Protein AF-A0A6M2E0Q6-F1 (afdb_monomer_lite)

Sequence (97 aa):
MFAINASMLTFTWLYSFLKLKWRTTSTQRPLKEAKNIITDFFNKEHVKASVSTLTKSRPQHRRLYLWLFMVIMALYTSQRDEKPMTFLYVTKMFNWD

Organism: Xenopsylla cheopis (NCBI:txid163159)

Radius of gyration: 21.72 Å; chains: 1; bounding box: 43×37×56 Å

Structu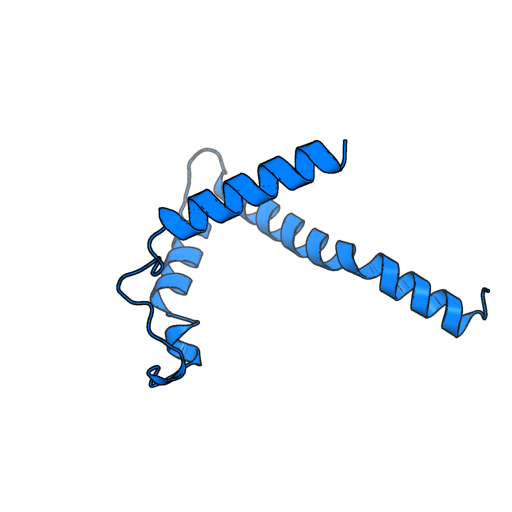re (mmCIF, N/CA/C/O backbone):
data_AF-A0A6M2E0Q6-F1
#
_entry.id   AF-A0A6M2E0Q6-F1
#
loop_
_atom_site.group_PDB
_atom_site.id
_atom_site.type_symbol
_atom_site.label_atom_id
_atom_site.label_alt_id
_atom_site.label_comp_id
_atom_site.label_asym_id
_atom_site.label_entity_id
_atom_site.label_seq_id
_atom_site.pdbx_PDB_ins_code
_atom_site.Cartn_x
_atom_site.Cartn_y
_atom_site.Cartn_z
_atom_site.occupancy
_atom_site.B_iso_or_equiv
_atom_site.auth_seq_id
_atom_site.auth_comp_id
_atom_site.auth_asym_id
_atom_site.auth_atom_id
_atom_site.pdbx_PDB_model_num
ATOM 1 N N . MET A 1 1 ? 6.774 -27.330 -12.587 1.00 69.75 1 MET A N 1
ATOM 2 C CA . MET A 1 1 ? 6.732 -26.060 -11.824 1.00 69.75 1 MET A CA 1
ATOM 3 C C . MET A 1 1 ? 5.409 -25.316 -12.001 1.00 69.75 1 MET A C 1
ATOM 5 O O . MET A 1 1 ? 4.704 -25.149 -11.017 1.00 69.75 1 MET A O 1
ATOM 9 N N . PHE A 1 2 ? 5.016 -24.938 -13.227 1.00 88.25 2 PHE A N 1
ATOM 10 C CA . PHE A 1 2 ? 3.790 -24.157 -13.473 1.00 88.25 2 PHE A CA 1
ATOM 11 C C . PHE A 1 2 ? 2.487 -24.851 -13.029 1.00 88.25 2 PHE A C 1
ATOM 13 O O . PHE A 1 2 ? 1.705 -24.257 -12.296 1.00 88.25 2 PHE A O 1
ATOM 20 N N . ALA A 1 3 ? 2.284 -26.121 -13.399 1.00 91.25 3 ALA A N 1
ATOM 21 C CA . ALA A 1 3 ? 1.047 -26.852 -13.089 1.00 91.25 3 ALA A CA 1
ATOM 22 C C . ALA A 1 3 ? 0.795 -27.024 -11.579 1.00 91.25 3 ALA A C 1
ATOM 24 O O . ALA A 1 3 ? -0.332 -26.884 -11.114 1.00 91.25 3 ALA A O 1
ATOM 25 N N . ILE A 1 4 ? 1.855 -27.267 -10.802 1.00 92.50 4 ILE A N 1
ATOM 26 C CA . ILE A 1 4 ? 1.766 -27.408 -9.342 1.00 92.50 4 ILE A CA 1
ATOM 27 C C . ILE A 1 4 ? 1.353 -26.070 -8.713 1.00 92.50 4 ILE A C 1
ATOM 29 O O . ILE A 1 4 ? 0.383 -26.029 -7.957 1.00 92.50 4 ILE A O 1
ATOM 33 N N . ASN A 1 5 ? 2.002 -24.966 -9.100 1.00 93.44 5 ASN A N 1
ATOM 34 C CA . ASN A 1 5 ? 1.633 -23.628 -8.627 1.00 93.44 5 ASN A CA 1
ATOM 35 C C . ASN A 1 5 ? 0.194 -23.261 -9.009 1.00 93.44 5 ASN A C 1
ATOM 37 O O . ASN A 1 5 ? -0.549 -22.764 -8.166 1.00 93.44 5 ASN A O 1
ATOM 41 N N . ALA A 1 6 ? -0.212 -23.549 -10.249 1.00 94.25 6 ALA A N 1
ATOM 42 C CA . ALA A 1 6 ? -1.575 -23.312 -10.710 1.00 94.25 6 ALA A CA 1
ATOM 43 C C . ALA A 1 6 ? -2.588 -24.085 -9.855 1.00 94.25 6 ALA A C 1
ATOM 45 O O . ALA A 1 6 ? -3.535 -23.488 -9.352 1.00 94.25 6 ALA A O 1
ATOM 46 N N . SER A 1 7 ? -2.341 -25.376 -9.600 1.00 95.50 7 SER A N 1
ATOM 47 C CA . SER A 1 7 ? -3.236 -26.202 -8.782 1.00 95.50 7 SER A CA 1
ATOM 48 C C . SER A 1 7 ? -3.373 -25.687 -7.343 1.00 95.50 7 SER A C 1
ATOM 50 O O . SER A 1 7 ? -4.490 -25.549 -6.847 1.00 95.50 7 SER A O 1
ATOM 52 N N . MET A 1 8 ? -2.269 -25.307 -6.689 1.00 93.88 8 MET A N 1
ATOM 53 C CA . MET A 1 8 ? -2.294 -24.731 -5.339 1.00 93.88 8 MET A CA 1
ATOM 54 C C . MET A 1 8 ? -3.065 -23.405 -5.284 1.00 93.88 8 MET A C 1
ATOM 56 O O . MET A 1 8 ? -3.829 -23.174 -4.343 1.00 93.88 8 MET A O 1
ATOM 60 N N . LEU A 1 9 ? -2.908 -22.550 -6.300 1.00 94.12 9 LEU A N 1
ATOM 61 C CA . LEU A 1 9 ? -3.669 -21.305 -6.436 1.00 94.12 9 LEU A CA 1
ATOM 62 C C . LEU A 1 9 ? -5.165 -21.579 -6.590 1.00 94.12 9 LEU A C 1
ATOM 64 O O . LEU A 1 9 ? -5.968 -20.958 -5.893 1.00 94.12 9 LEU A O 1
ATOM 68 N N . THR A 1 10 ? -5.541 -22.541 -7.433 1.00 95.75 10 THR A N 1
ATOM 69 C CA . THR A 1 10 ? -6.941 -22.934 -7.630 1.00 95.75 10 THR A CA 1
ATOM 70 C C . THR A 1 10 ? -7.564 -23.453 -6.334 1.00 95.75 10 THR A C 1
ATOM 72 O O . THR A 1 10 ? -8.660 -23.025 -5.976 1.00 95.75 10 THR A O 1
ATOM 75 N N . PHE A 1 11 ? -6.856 -24.299 -5.577 1.00 95.69 11 PHE A N 1
ATOM 76 C CA . PHE A 1 11 ? -7.330 -24.779 -4.274 1.00 95.69 11 PHE A CA 1
ATOM 77 C C . PHE A 1 11 ? -7.474 -23.655 -3.247 1.00 95.69 11 PHE A C 1
ATOM 79 O O . PHE A 1 11 ? -8.475 -23.594 -2.534 1.00 95.69 11 PHE A O 1
ATOM 86 N N . THR A 1 12 ? -6.506 -22.741 -3.191 1.00 92.69 12 THR A N 1
ATOM 87 C CA . THR A 1 12 ? -6.552 -21.588 -2.280 1.00 92.69 12 THR A CA 1
ATOM 88 C C . THR A 1 12 ? -7.729 -20.673 -2.610 1.00 92.69 12 THR A C 1
ATOM 90 O O . THR A 1 12 ? -8.427 -20.201 -1.708 1.00 92.69 12 THR A O 1
ATOM 93 N N . TRP A 1 13 ? -7.979 -20.454 -3.901 1.00 94.69 13 TRP A N 1
ATOM 94 C CA . TRP A 1 13 ? -9.108 -19.670 -4.382 1.00 94.69 13 TRP A CA 1
ATOM 95 C C . TRP A 1 13 ? -10.448 -20.327 -4.021 1.00 94.69 13 TRP A C 1
ATOM 97 O O . TRP A 1 13 ? -11.285 -19.676 -3.399 1.00 94.69 13 TRP A O 1
ATOM 107 N N . LEU A 1 14 ? -10.611 -21.627 -4.295 1.00 96.00 14 LEU A N 1
ATOM 108 C CA . LEU A 1 14 ? -11.797 -22.414 -3.917 1.00 96.00 14 LEU A CA 1
ATOM 109 C C . LEU A 1 14 ? -12.059 -22.383 -2.408 1.00 96.00 14 LEU A C 1
ATOM 111 O O . LEU A 1 14 ? -13.178 -22.121 -1.970 1.00 96.00 14 LEU A O 1
ATOM 115 N N . TYR A 1 15 ? -11.026 -22.613 -1.599 1.00 93.38 15 TYR A N 1
ATOM 116 C CA . TYR A 1 15 ? -11.141 -22.594 -0.142 1.00 93.38 15 TYR A CA 1
ATOM 117 C C . TYR A 1 15 ? -11.553 -21.214 0.380 1.00 93.38 15 TYR A C 1
ATOM 119 O O . TYR A 1 15 ? -12.426 -21.108 1.244 1.00 93.38 15 TYR A O 1
ATOM 127 N N . SER A 1 16 ? -10.954 -20.153 -0.165 1.00 88.94 16 SER A N 1
ATOM 128 C CA . SER A 1 16 ? -11.294 -18.777 0.204 1.00 88.94 16 SER A CA 1
ATOM 129 C C . SER A 1 16 ? -12.730 -18.443 -0.194 1.00 88.94 16 SER A C 1
ATOM 131 O O . SER A 1 16 ? -13.457 -17.869 0.606 1.00 88.94 16 SER A O 1
ATOM 133 N N . PHE A 1 17 ? -13.172 -18.865 -1.378 1.00 90.62 17 PHE A N 1
ATOM 134 C CA . PHE A 1 17 ? -14.5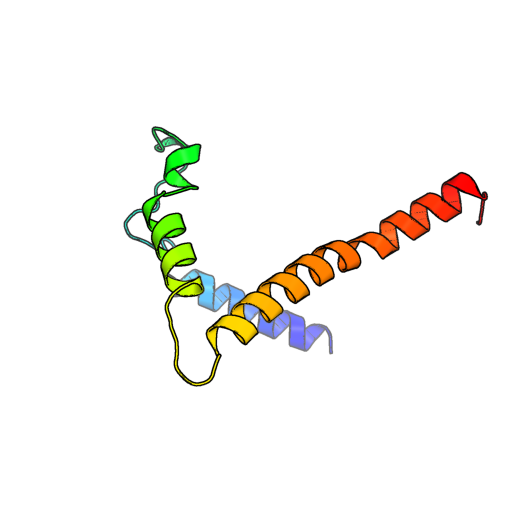35 -18.635 -1.858 1.00 90.62 17 PHE A CA 1
ATOM 135 C C . PHE A 1 17 ? -15.594 -19.312 -0.975 1.00 90.62 17 PHE A C 1
ATOM 137 O O . PHE A 1 17 ? -16.629 -18.718 -0.677 1.00 90.62 17 PHE A O 1
ATOM 144 N N . LEU A 1 18 ? -15.334 -20.549 -0.538 1.00 92.44 18 LEU A N 1
ATOM 145 C CA . LEU A 1 18 ? -16.286 -21.331 0.257 1.00 92.44 18 LEU A CA 1
ATOM 146 C C . LEU A 1 18 ? -16.309 -20.933 1.736 1.00 92.44 18 LEU A C 1
ATOM 148 O O . LEU A 1 18 ? -17.365 -20.968 2.366 1.00 92.44 18 LEU A O 1
ATOM 152 N N . LYS A 1 19 ? -15.151 -20.601 2.317 1.00 89.06 19 LYS A N 1
ATOM 153 C CA . LYS A 1 19 ? -15.013 -20.447 3.773 1.00 89.06 19 LYS A CA 1
ATOM 154 C C . LYS A 1 19 ? -14.899 -18.999 4.235 1.00 89.06 19 LYS A C 1
ATOM 156 O O . LYS A 1 19 ? -15.210 -18.708 5.392 1.00 89.06 19 LYS A O 1
ATOM 161 N N . LEU A 1 20 ? -14.426 -18.091 3.383 1.00 81.56 20 LEU A N 1
ATOM 162 C CA . LEU A 1 20 ? -14.224 -16.708 3.790 1.00 81.56 20 LEU A CA 1
ATOM 163 C C . LEU A 1 20 ? -15.564 -15.977 3.797 1.00 81.56 20 LEU A C 1
ATOM 165 O O . LEU A 1 20 ? -16.332 -16.014 2.838 1.00 81.56 20 LEU A O 1
ATOM 169 N N . LYS A 1 21 ? -15.850 -15.278 4.896 1.00 78.06 21 LYS A N 1
ATOM 170 C CA . LYS A 1 21 ? -17.003 -14.383 4.936 1.00 78.06 21 LYS A CA 1
ATOM 171 C C . LYS A 1 21 ? -16.783 -13.290 3.895 1.00 78.06 21 LYS A C 1
ATOM 173 O O . LYS A 1 21 ? -15.805 -12.555 3.972 1.00 78.06 21 LYS A O 1
ATOM 178 N N . TRP A 1 22 ? -17.737 -13.150 2.979 1.00 71.69 22 TRP A N 1
ATOM 179 C CA . TRP A 1 22 ? -17.756 -12.141 1.913 1.00 71.69 22 TRP A CA 1
ATOM 180 C C . TRP A 1 22 ? -17.714 -10.686 2.406 1.00 71.69 22 TRP A C 1
ATOM 182 O O . TRP A 1 22 ? -17.578 -9.761 1.612 1.00 71.69 22 TRP A O 1
ATOM 192 N N . ARG A 1 23 ? -17.823 -10.475 3.721 1.00 69.06 23 ARG A N 1
ATOM 193 C CA . ARG A 1 23 ? -17.773 -9.173 4.375 1.00 69.06 23 ARG A CA 1
ATOM 194 C C . ARG A 1 23 ? -16.727 -9.202 5.485 1.00 69.06 23 ARG A C 1
ATOM 196 O O . ARG A 1 23 ? -16.898 -9.905 6.482 1.00 69.06 23 ARG A O 1
ATOM 203 N N . THR A 1 24 ? -15.655 -8.438 5.296 1.00 66.75 24 THR A N 1
ATOM 204 C CA . THR A 1 24 ? -14.518 -8.348 6.222 1.00 66.75 24 THR A CA 1
ATOM 205 C C . THR A 1 24 ? -14.880 -7.555 7.477 1.00 66.75 24 THR A C 1
ATOM 207 O O . THR A 1 24 ? -14.397 -7.880 8.559 1.00 66.75 24 THR A O 1
ATOM 210 N N . THR A 1 25 ? -15.787 -6.575 7.357 1.00 68.31 25 THR A N 1
ATOM 211 C CA . THR A 1 25 ? -16.256 -5.754 8.486 1.00 68.31 25 THR A CA 1
ATOM 212 C C . THR A 1 25 ? -17.765 -5.546 8.433 1.00 68.31 25 THR A C 1
ATOM 214 O O . THR A 1 25 ? -18.348 -5.318 7.373 1.00 68.31 25 THR A O 1
ATOM 217 N N . SER A 1 26 ? -18.431 -5.531 9.589 1.00 70.12 26 SER A N 1
ATOM 218 C CA . SER A 1 26 ? -19.860 -5.202 9.692 1.00 70.12 26 SER A CA 1
ATOM 219 C C . SER A 1 26 ? -20.206 -3.774 9.227 1.00 70.12 26 SER A C 1
ATOM 221 O O . SER A 1 26 ? -21.377 -3.442 9.091 1.00 70.12 26 SER A O 1
ATOM 223 N N . THR A 1 27 ? -19.229 -2.930 8.930 1.00 66.62 27 THR A N 1
ATOM 224 C CA . THR A 1 27 ? -19.444 -1.583 8.393 1.00 66.62 27 THR A CA 1
ATOM 225 C C . THR A 1 27 ? -19.386 -1.516 6.868 1.00 66.62 27 THR A C 1
ATOM 227 O O . THR A 1 27 ? -19.912 -0.563 6.310 1.00 66.62 27 THR A O 1
ATOM 230 N N . GLN A 1 28 ? -18.820 -2.521 6.184 1.00 65.56 28 GLN A N 1
ATOM 231 C CA . GLN A 1 28 ? -18.731 -2.525 4.720 1.00 65.56 28 GLN A CA 1
ATOM 232 C C . GLN A 1 28 ? -20.125 -2.633 4.092 1.00 65.56 28 GLN A C 1
ATOM 234 O O . GLN A 1 28 ? -20.838 -3.620 4.305 1.00 65.56 28 GLN A O 1
ATOM 239 N N . ARG A 1 29 ? -20.490 -1.613 3.311 1.00 67.25 29 ARG A N 1
ATOM 240 C CA . ARG A 1 29 ? -21.724 -1.539 2.523 1.00 67.25 29 ARG A CA 1
ATOM 241 C C . ARG A 1 29 ? -21.389 -1.473 1.028 1.00 67.25 29 ARG A C 1
ATOM 243 O O . ARG A 1 29 ? -20.289 -1.051 0.671 1.00 67.25 29 ARG A O 1
ATOM 250 N N . PRO A 1 30 ? -22.299 -1.899 0.138 1.00 70.31 30 PRO A N 1
ATOM 251 C CA . PRO A 1 30 ? -22.120 -1.700 -1.294 1.00 70.31 30 PRO A CA 1
ATOM 252 C C . PRO A 1 30 ? -21.997 -0.203 -1.612 1.00 70.31 30 PRO A C 1
ATOM 254 O O . PRO A 1 30 ? -22.753 0.604 -1.077 1.00 70.31 30 PRO A O 1
ATOM 257 N N . LEU A 1 31 ? -21.114 0.171 -2.546 1.00 66.38 31 LEU A N 1
ATOM 258 C CA . LEU A 1 31 ? -20.905 1.569 -2.977 1.00 66.38 31 LEU A CA 1
ATOM 259 C C . LEU A 1 31 ? -22.200 2.275 -3.423 1.00 66.38 31 LEU A C 1
ATOM 261 O O . LEU A 1 31 ? -22.310 3.488 -3.293 1.00 66.38 31 LEU A O 1
ATOM 265 N N . LYS A 1 32 ? -23.193 1.517 -3.911 1.00 69.25 32 LYS A N 1
ATOM 266 C CA . LYS A 1 32 ? -24.521 2.031 -4.293 1.00 69.25 32 LYS A CA 1
ATOM 267 C C . LYS A 1 32 ? -25.337 2.563 -3.108 1.00 69.25 32 LYS A C 1
ATOM 269 O O . LYS A 1 32 ? -26.199 3.409 -3.300 1.00 69.25 32 LYS A O 1
ATOM 274 N N . GLU A 1 33 ? -25.075 2.064 -1.904 1.00 69.50 33 GLU A N 1
ATOM 275 C CA . GLU A 1 33 ? -25.757 2.449 -0.660 1.00 69.50 33 GLU A CA 1
ATOM 276 C C . GLU A 1 33 ? -24.933 3.455 0.163 1.00 69.50 33 GLU A C 1
ATOM 278 O O . GLU A 1 33 ? -25.377 3.934 1.212 1.00 69.50 33 GLU A O 1
ATOM 283 N N . ALA A 1 34 ? -23.718 3.780 -0.292 1.00 67.69 34 ALA A N 1
ATOM 284 C CA . ALA A 1 34 ? -22.834 4.711 0.386 1.00 67.69 34 ALA A CA 1
ATOM 285 C C . ALA A 1 34 ? -23.299 6.151 0.135 1.00 67.69 34 ALA A C 1
ATOM 287 O O . ALA A 1 34 ? -23.167 6.693 -0.959 1.00 67.69 34 ALA A O 1
ATOM 288 N N . LYS A 1 35 ? -23.807 6.805 1.187 1.00 67.94 35 LYS A N 1
ATOM 289 C CA . LYS A 1 35 ? -24.255 8.208 1.134 1.00 67.94 35 LYS A CA 1
ATOM 290 C C . LYS A 1 35 ? -23.115 9.185 0.801 1.00 67.94 35 LYS A C 1
ATOM 292 O O . LYS A 1 35 ? -23.381 10.260 0.287 1.00 67.94 35 LYS A O 1
ATOM 297 N N . ASN A 1 36 ? -21.866 8.810 1.098 1.00 69.69 36 ASN A N 1
ATOM 298 C CA . ASN A 1 36 ? -20.655 9.568 0.785 1.00 69.69 36 ASN A CA 1
ATOM 299 C C . ASN A 1 36 ? -19.466 8.612 0.579 1.00 69.69 36 ASN A C 1
ATOM 301 O O . ASN A 1 36 ? -18.851 8.159 1.545 1.00 69.69 36 ASN A O 1
ATOM 305 N N . ILE A 1 37 ? -19.118 8.349 -0.683 1.00 68.75 37 ILE A N 1
ATOM 306 C CA . ILE A 1 37 ? -18.044 7.422 -1.093 1.00 68.75 37 ILE A CA 1
ATOM 307 C C . ILE A 1 37 ? -16.698 7.794 -0.451 1.00 68.75 37 ILE A C 1
ATOM 309 O O . ILE A 1 37 ? -15.968 6.929 0.026 1.00 68.75 37 ILE A O 1
ATOM 313 N N . ILE A 1 38 ? -16.386 9.092 -0.388 1.00 69.19 38 ILE A N 1
ATOM 314 C CA . ILE A 1 38 ? -15.098 9.581 0.122 1.00 69.19 38 ILE A CA 1
ATOM 315 C C . ILE A 1 38 ? -14.963 9.324 1.624 1.00 69.19 38 ILE A C 1
ATOM 317 O O . ILE A 1 38 ? -13.921 8.859 2.062 1.00 69.19 38 ILE A O 1
ATOM 321 N N . THR A 1 39 ? -15.994 9.597 2.427 1.00 67.50 39 THR A N 1
ATOM 322 C CA . THR A 1 39 ? -15.925 9.392 3.886 1.00 67.50 39 THR A CA 1
ATOM 323 C C . THR A 1 39 ? -16.057 7.929 4.296 1.00 67.50 39 THR A C 1
ATOM 325 O O . THR A 1 39 ? -15.589 7.574 5.373 1.00 67.50 39 THR A O 1
ATOM 328 N N . ASP A 1 40 ? -16.688 7.098 3.463 1.00 67.81 40 ASP A N 1
ATOM 329 C CA . ASP A 1 40 ? -16.790 5.652 3.695 1.00 67.81 40 ASP A CA 1
ATOM 330 C C . ASP A 1 40 ? -15.453 4.952 3.387 1.00 67.81 40 ASP A C 1
ATOM 332 O O . ASP A 1 40 ? -14.994 4.106 4.151 1.00 67.81 40 ASP A O 1
ATOM 336 N N . PHE A 1 41 ? -14.760 5.388 2.326 1.00 67.69 41 PHE A N 1
ATOM 337 C CA . PHE A 1 41 ? -13.415 4.912 1.991 1.00 67.69 41 PHE A CA 1
ATOM 338 C C . PHE A 1 41 ? -12.336 5.493 2.925 1.00 67.69 41 PHE A C 1
ATOM 340 O O . PHE A 1 41 ? -11.504 4.763 3.460 1.00 67.69 41 PHE A O 1
ATOM 347 N N . PHE A 1 42 ? -12.371 6.807 3.171 1.00 68.19 42 PHE A N 1
ATOM 348 C CA . PHE A 1 42 ? -11.509 7.507 4.126 1.00 68.19 42 PHE A CA 1
ATOM 349 C C . PHE A 1 42 ? -12.254 7.767 5.431 1.00 68.19 42 PHE A C 1
ATOM 351 O O . PHE A 1 42 ? -12.569 8.909 5.786 1.00 68.19 42 PHE A O 1
ATOM 358 N N . ASN A 1 43 ? -12.497 6.703 6.192 1.00 74.00 43 ASN A N 1
ATOM 359 C CA . ASN A 1 43 ? -12.966 6.884 7.553 1.00 74.00 43 ASN A CA 1
ATOM 360 C C . ASN A 1 43 ? -11.850 7.559 8.377 1.00 74.00 43 ASN A C 1
ATOM 362 O O . ASN A 1 43 ? -10.778 6.997 8.630 1.00 74.00 43 ASN A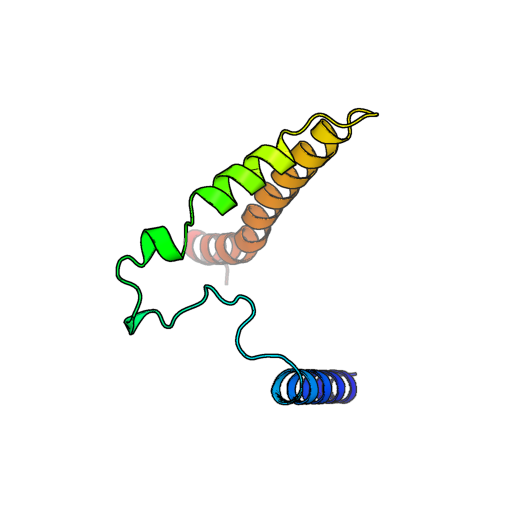 O 1
ATOM 366 N N . LYS A 1 44 ? -12.117 8.799 8.795 1.00 78.50 44 LYS A N 1
ATOM 367 C CA . LYS A 1 44 ? -11.195 9.655 9.556 1.00 78.50 44 LYS A CA 1
ATOM 368 C C . LYS A 1 44 ? -10.689 8.980 10.829 1.00 78.50 44 LYS A C 1
ATOM 370 O O . LYS A 1 44 ? -9.556 9.233 11.236 1.00 78.50 44 LYS A O 1
ATOM 375 N N . GLU A 1 45 ? -11.489 8.108 11.438 1.00 81.81 45 GLU A N 1
ATOM 376 C CA . GLU A 1 45 ? -11.092 7.350 12.624 1.00 81.81 45 GLU A CA 1
ATOM 377 C C . GLU A 1 45 ? -9.971 6.360 12.311 1.00 81.81 45 GLU A C 1
ATOM 379 O O . GLU A 1 45 ? -9.002 6.284 13.065 1.00 81.81 45 GLU A O 1
ATOM 384 N N . HIS A 1 46 ? -10.035 5.674 11.167 1.00 80.69 46 HIS A N 1
ATOM 385 C CA . HIS A 1 46 ? -8.976 4.764 10.730 1.00 80.69 46 HIS A CA 1
ATOM 386 C C . HIS A 1 46 ? -7.687 5.513 10.403 1.00 80.69 46 HIS A C 1
ATOM 388 O O . HIS A 1 46 ? -6.603 5.058 10.773 1.00 80.69 46 HIS A O 1
ATOM 394 N N . VAL A 1 47 ? -7.789 6.682 9.764 1.00 84.62 47 VAL A N 1
ATOM 395 C CA . VAL A 1 47 ? -6.622 7.534 9.494 1.00 84.62 47 VAL A CA 1
ATOM 396 C C . VAL A 1 47 ? -5.998 7.995 10.811 1.00 84.62 47 VAL A C 1
ATOM 398 O O . VAL A 1 47 ? -4.799 7.814 11.025 1.00 84.62 47 VAL A O 1
ATOM 401 N N . LYS A 1 48 ? -6.812 8.506 11.742 1.00 88.25 48 LYS A N 1
ATOM 402 C CA . LYS A 1 48 ? -6.358 8.946 13.066 1.00 88.25 48 LYS A CA 1
ATOM 403 C C . LYS A 1 48 ? -5.718 7.802 13.855 1.00 88.25 48 LYS A C 1
ATOM 405 O O . LYS A 1 48 ? -4.648 7.993 14.431 1.00 88.25 48 LYS A O 1
ATOM 410 N N . ALA A 1 49 ? -6.329 6.620 13.858 1.00 88.00 49 ALA A N 1
ATOM 411 C CA . ALA A 1 49 ? -5.803 5.439 14.536 1.00 88.00 49 ALA A CA 1
ATOM 412 C C . ALA A 1 49 ? -4.478 4.967 13.918 1.00 88.00 49 ALA A C 1
ATOM 414 O O . ALA A 1 49 ? -3.541 4.646 14.650 1.00 88.00 49 ALA A O 1
ATOM 415 N N . SER A 1 50 ? -4.364 4.983 12.588 1.00 86.50 50 SER A N 1
ATOM 416 C CA . SER A 1 50 ? -3.139 4.599 11.874 1.00 86.50 50 SER A CA 1
ATOM 417 C C . SER A 1 50 ? -1.995 5.566 12.174 1.00 86.50 50 SER A C 1
ATOM 419 O O . SER A 1 50 ? -0.913 5.141 12.583 1.00 86.50 50 SER A O 1
ATOM 421 N N . VAL A 1 51 ? -2.252 6.875 12.077 1.00 88.00 51 VAL A N 1
ATOM 422 C CA . VAL A 1 51 ? -1.268 7.920 12.403 1.00 88.00 51 VAL A CA 1
ATOM 423 C C . VAL A 1 51 ? -0.874 7.855 13.881 1.00 88.00 51 VAL A C 1
ATOM 425 O O . VAL A 1 51 ? 0.312 7.922 14.206 1.00 88.00 51 VA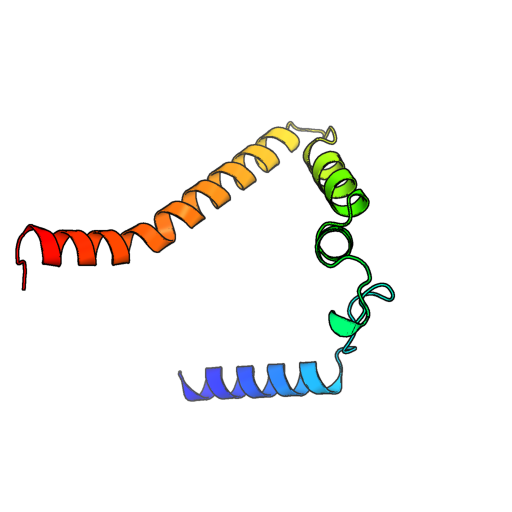L A O 1
ATOM 428 N N . SER A 1 52 ? -1.837 7.654 14.786 1.00 88.75 52 SER A N 1
ATOM 429 C CA . SER A 1 52 ? -1.569 7.476 16.218 1.00 88.75 52 SER A CA 1
ATOM 430 C C . SER A 1 52 ? -0.699 6.243 16.482 1.00 88.75 52 SER A C 1
ATOM 432 O O . SER A 1 52 ? 0.276 6.316 17.226 1.00 88.75 52 SER A O 1
ATOM 434 N N . THR A 1 53 ? -0.975 5.125 15.810 1.00 87.06 53 THR A N 1
ATOM 435 C CA . THR A 1 53 ? -0.206 3.879 15.953 1.00 87.06 53 THR A CA 1
ATOM 436 C C . THR A 1 53 ? 1.232 4.024 15.455 1.00 87.06 53 THR A C 1
ATOM 438 O O . THR A 1 53 ? 2.152 3.465 16.064 1.00 87.06 53 THR A O 1
ATOM 441 N N . LEU A 1 54 ? 1.430 4.793 14.380 1.00 86.06 54 LEU A N 1
ATOM 442 C CA . LEU A 1 54 ? 2.736 5.066 13.781 1.00 86.06 54 LEU A CA 1
ATOM 443 C C . LEU A 1 54 ? 3.572 6.059 14.609 1.00 86.06 54 LEU A C 1
ATOM 445 O O . LEU A 1 54 ? 4.801 5.994 14.626 1.00 86.06 54 LEU A O 1
ATOM 449 N N . THR A 1 55 ? 2.921 6.984 15.315 1.00 87.56 55 THR A N 1
ATOM 450 C CA . THR A 1 55 ? 3.585 8.023 16.125 1.00 87.56 55 THR A CA 1
ATOM 451 C C . THR A 1 55 ? 3.730 7.663 17.603 1.00 87.56 55 THR A C 1
ATOM 453 O O . THR A 1 55 ? 4.513 8.307 18.306 1.00 87.56 55 THR A O 1
ATOM 456 N N . LYS A 1 56 ? 3.038 6.619 18.076 1.00 89.62 56 LYS A N 1
ATOM 457 C CA . LYS A 1 56 ? 3.102 6.141 19.463 1.00 89.62 56 LYS A CA 1
ATOM 458 C C . LYS A 1 56 ? 4.547 5.864 19.890 1.00 89.62 56 LYS A C 1
ATOM 460 O O . LYS A 1 56 ? 5.287 5.158 19.201 1.00 89.62 56 LYS A O 1
ATOM 465 N N . SER A 1 57 ? 4.934 6.404 21.047 1.00 84.06 57 SER A N 1
ATOM 466 C CA . SER A 1 57 ? 6.256 6.164 21.632 1.00 84.06 57 SER A CA 1
ATOM 467 C C . SER A 1 57 ? 6.432 4.680 21.958 1.00 84.06 57 SER A C 1
ATOM 469 O O . SER A 1 57 ? 5.520 4.034 22.479 1.00 84.06 57 SER A O 1
ATOM 471 N N . ARG A 1 58 ? 7.596 4.129 21.612 1.00 85.44 58 ARG A N 1
ATOM 472 C CA . ARG A 1 58 ? 7.958 2.730 21.855 1.00 85.44 58 ARG A CA 1
ATOM 473 C C . ARG A 1 58 ? 9.382 2.675 22.409 1.00 85.44 58 ARG A C 1
ATOM 475 O O . ARG A 1 58 ? 10.217 3.457 21.948 1.00 85.44 58 ARG A O 1
ATOM 482 N N . PRO A 1 59 ? 9.672 1.751 23.339 1.00 87.94 59 PRO A N 1
ATOM 483 C CA . PRO A 1 59 ? 11.022 1.571 23.860 1.00 87.94 59 PRO A CA 1
ATOM 484 C C . PRO A 1 59 ? 11.995 1.185 22.737 1.00 87.94 59 PRO A C 1
ATOM 486 O O . PRO A 1 59 ? 11.588 0.650 21.698 1.00 87.94 59 PRO A O 1
ATOM 489 N N . GLN A 1 60 ? 13.284 1.447 22.955 1.00 84.25 60 GLN A N 1
ATOM 490 C CA . GLN A 1 60 ? 14.372 1.076 22.044 1.00 84.25 60 GLN A CA 1
ATOM 491 C C . GLN A 1 60 ? 14.315 1.746 20.657 1.00 84.25 60 GLN A C 1
ATOM 493 O O . GLN A 1 60 ? 14.597 1.106 19.648 1.00 84.25 60 GLN A O 1
ATOM 498 N N . HIS A 1 61 ? 13.883 3.011 20.570 1.00 82.38 61 HIS A N 1
ATOM 499 C CA . HIS A 1 61 ? 13.815 3.782 19.313 1.00 82.38 61 HIS A CA 1
ATOM 500 C C . HIS A 1 61 ? 13.041 3.102 18.161 1.00 82.38 61 HIS A C 1
ATOM 502 O O . HIS A 1 61 ? 13.143 3.515 17.007 1.00 82.38 61 HIS A O 1
ATOM 508 N N . ARG A 1 62 ? 12.190 2.104 18.452 1.00 84.19 62 ARG A N 1
ATOM 509 C CA . ARG A 1 62 ? 11.414 1.348 17.446 1.00 84.19 62 ARG A CA 1
ATOM 510 C C . ARG A 1 62 ? 10.511 2.229 16.585 1.00 84.19 62 ARG A C 1
ATOM 512 O O . ARG A 1 62 ? 10.203 1.870 15.454 1.00 84.19 62 ARG A O 1
ATOM 519 N N . ARG A 1 63 ? 10.115 3.397 17.099 1.00 87.12 63 ARG A N 1
ATOM 520 C CA . ARG A 1 63 ? 9.400 4.422 16.328 1.00 87.12 63 ARG A CA 1
ATOM 521 C C . ARG A 1 63 ? 10.213 4.894 15.117 1.00 87.12 63 ARG A C 1
ATOM 523 O O . ARG A 1 63 ? 9.643 5.016 14.040 1.00 87.12 63 ARG A O 1
ATOM 530 N N . LEU A 1 64 ? 11.514 5.139 15.282 1.00 87.31 64 LEU A N 1
ATOM 531 C CA . LEU A 1 64 ? 12.380 5.620 14.203 1.00 87.31 64 LEU A CA 1
ATOM 532 C C . LEU A 1 64 ? 12.510 4.556 13.113 1.00 87.31 64 LEU A C 1
ATOM 534 O O . LEU A 1 64 ? 12.302 4.863 11.946 1.00 87.31 64 LEU A O 1
ATOM 538 N N . TYR A 1 65 ? 12.737 3.298 13.498 1.00 89.81 65 TYR A N 1
ATOM 539 C CA . TYR A 1 65 ? 12.786 2.183 12.550 1.00 89.81 65 TYR A CA 1
ATOM 540 C C . TYR A 1 65 ? 11.486 2.018 11.756 1.00 89.81 65 TYR A C 1
ATOM 542 O O . TYR A 1 65 ? 11.542 1.807 10.550 1.00 89.81 65 TYR A O 1
ATOM 550 N N . LEU A 1 66 ? 10.321 2.157 12.401 1.00 89.62 66 LEU A N 1
ATOM 551 C CA . LEU A 1 66 ? 9.029 2.095 11.709 1.00 89.62 66 LEU A CA 1
ATOM 552 C C . LEU A 1 66 ? 8.871 3.222 10.683 1.00 89.62 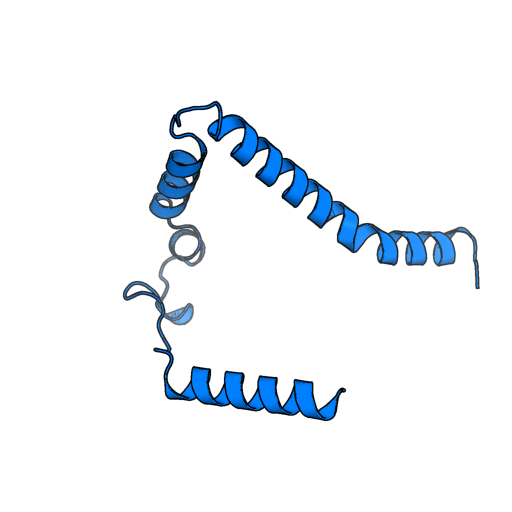66 LEU A C 1
ATOM 554 O O . LEU A 1 66 ? 8.459 2.963 9.556 1.00 89.62 66 LEU A O 1
ATOM 558 N N . TRP A 1 67 ? 9.221 4.456 11.049 1.00 91.06 67 TRP A N 1
ATOM 559 C CA . TRP A 1 67 ? 9.177 5.586 10.119 1.00 91.06 67 TRP A CA 1
ATOM 560 C C . TRP A 1 67 ? 10.154 5.416 8.957 1.00 91.06 67 TRP A C 1
ATOM 562 O O . TRP A 1 67 ? 9.766 5.600 7.807 1.00 91.06 67 TRP A O 1
ATOM 572 N N . LEU A 1 68 ? 11.388 5.002 9.245 1.00 92.81 68 LEU A N 1
ATOM 573 C CA . LEU A 1 68 ? 12.402 4.745 8.228 1.00 92.81 68 LEU A CA 1
ATOM 574 C C . LEU A 1 68 ? 11.941 3.657 7.251 1.00 92.81 68 LEU A C 1
ATOM 576 O O . LEU A 1 68 ? 12.036 3.833 6.042 1.00 92.81 68 LEU A O 1
ATOM 580 N N . PHE A 1 69 ? 11.378 2.565 7.769 1.00 91.62 69 PHE A N 1
ATOM 581 C CA . PHE A 1 69 ? 10.853 1.477 6.951 1.00 91.62 69 PHE A CA 1
ATOM 582 C C . PHE A 1 69 ? 9.713 1.938 6.034 1.00 91.62 69 PHE A C 1
ATOM 584 O O . PHE A 1 69 ? 9.721 1.617 4.849 1.00 91.62 69 PHE A O 1
ATOM 591 N N . MET A 1 70 ? 8.767 2.730 6.552 1.00 90.38 70 MET A N 1
ATOM 592 C CA . MET A 1 70 ? 7.670 3.282 5.748 1.00 90.38 70 MET A CA 1
ATOM 593 C C . MET A 1 70 ? 8.185 4.182 4.619 1.00 90.38 70 MET A C 1
ATOM 595 O O . MET A 1 70 ? 7.709 4.074 3.492 1.00 90.38 70 MET A O 1
ATOM 599 N N . VAL A 1 71 ? 9.176 5.033 4.902 1.00 92.00 71 VAL A N 1
ATOM 600 C CA . VAL A 1 71 ? 9.787 5.914 3.894 1.00 92.00 71 VAL A CA 1
ATOM 601 C C . VAL A 1 71 ? 10.528 5.103 2.832 1.00 92.00 71 VAL A C 1
ATOM 603 O O . VAL A 1 71 ? 10.324 5.336 1.644 1.00 92.00 71 VAL A O 1
ATOM 606 N N . ILE A 1 72 ? 11.339 4.121 3.236 1.00 93.56 72 ILE A N 1
ATOM 607 C CA . ILE A 1 72 ? 12.064 3.252 2.298 1.00 93.56 72 ILE A CA 1
ATOM 608 C C . ILE A 1 72 ? 11.085 2.502 1.395 1.00 93.56 72 ILE A C 1
ATOM 610 O O . ILE A 1 72 ? 11.281 2.478 0.185 1.00 93.56 72 ILE A O 1
ATOM 614 N N . MET A 1 73 ? 10.018 1.928 1.957 1.00 90.06 73 MET A N 1
ATOM 615 C CA . MET A 1 73 ? 9.016 1.213 1.168 1.00 90.06 73 MET A CA 1
ATOM 616 C C . MET A 1 73 ? 8.294 2.132 0.180 1.00 90.06 73 MET A C 1
ATOM 618 O O . MET A 1 73 ? 8.096 1.733 -0.963 1.00 90.06 73 MET A O 1
ATOM 622 N N . ALA A 1 74 ? 7.960 3.363 0.579 1.00 88.25 74 ALA A N 1
ATOM 623 C CA . ALA A 1 74 ? 7.346 4.341 -0.319 1.00 88.25 74 ALA A CA 1
ATOM 624 C C . ALA A 1 74 ? 8.280 4.730 -1.481 1.00 88.25 74 ALA A C 1
ATOM 626 O O . ALA A 1 74 ? 7.859 4.757 -2.637 1.00 88.25 74 ALA A O 1
ATOM 627 N N . LEU A 1 75 ? 9.563 4.973 -1.198 1.00 88.75 75 LEU A N 1
ATOM 628 C CA . LEU A 1 75 ? 10.559 5.273 -2.233 1.00 88.75 75 LEU A CA 1
ATOM 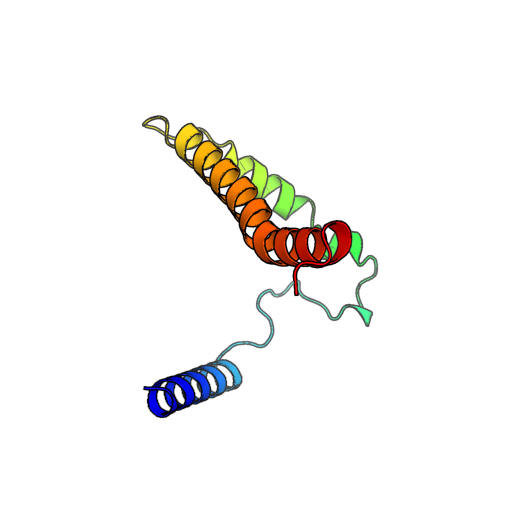629 C C . LEU A 1 75 ? 10.809 4.071 -3.151 1.00 88.75 75 LEU A C 1
ATOM 631 O O . LEU A 1 75 ? 10.906 4.228 -4.366 1.00 88.75 75 LEU A O 1
ATOM 635 N N . TYR A 1 76 ? 10.855 2.864 -2.586 1.00 87.00 76 TYR A N 1
ATOM 636 C CA . TYR A 1 76 ? 11.005 1.628 -3.347 1.00 87.00 76 TYR A CA 1
ATOM 637 C C . TYR A 1 76 ? 9.830 1.400 -4.303 1.00 87.00 76 TYR A C 1
ATOM 639 O O . TYR A 1 76 ? 10.045 1.010 -5.450 1.00 87.00 76 TYR A O 1
ATOM 647 N N . THR A 1 77 ? 8.592 1.667 -3.865 1.00 81.69 77 THR A N 1
ATOM 648 C CA . THR A 1 77 ? 7.422 1.553 -4.747 1.00 81.69 77 THR A CA 1
ATOM 649 C C . THR A 1 77 ? 7.483 2.525 -5.916 1.00 81.69 77 THR A C 1
ATOM 651 O O . THR A 1 77 ? 7.149 2.122 -7.023 1.00 81.69 77 THR A O 1
ATOM 654 N N . SER A 1 78 ? 7.982 3.748 -5.710 1.00 76.50 78 SER A N 1
ATOM 655 C CA . SER A 1 78 ? 8.172 4.701 -6.808 1.00 76.50 78 SER A CA 1
ATOM 656 C C . SER A 1 78 ? 9.211 4.205 -7.817 1.00 76.50 78 SER A C 1
ATOM 658 O O . SER A 1 78 ? 8.949 4.205 -9.013 1.00 76.50 78 SER A O 1
ATOM 660 N N . GLN A 1 79 ? 10.350 3.686 -7.348 1.00 79.62 79 GLN A N 1
ATOM 661 C CA . GLN A 1 79 ? 11.419 3.179 -8.222 1.00 79.62 79 GLN A CA 1
ATOM 662 C C . GLN A 1 79 ? 11.042 1.905 -8.988 1.00 79.62 79 GLN A C 1
ATOM 664 O O . GLN A 1 79 ? 11.599 1.618 -10.050 1.00 79.62 79 GLN A O 1
ATOM 669 N N . ARG A 1 80 ? 10.127 1.096 -8.445 1.00 76.44 80 ARG A N 1
ATOM 670 C CA . ARG A 1 80 ? 9.754 -0.195 -9.035 1.00 76.44 80 ARG A CA 1
ATOM 671 C C . ARG A 1 80 ? 9.195 -0.042 -10.449 1.00 76.44 80 ARG A C 1
ATOM 673 O O . ARG A 1 80 ? 9.541 -0.842 -11.319 1.00 76.44 80 ARG A O 1
ATOM 680 N N . ASP A 1 81 ? 8.390 0.990 -10.668 1.00 73.12 81 ASP A N 1
ATOM 681 C CA . ASP A 1 81 ? 7.694 1.217 -11.935 1.00 73.12 81 ASP A CA 1
ATOM 682 C C . ASP A 1 81 ? 8.441 2.190 -12.866 1.00 73.12 81 ASP A C 1
ATOM 684 O O . ASP A 1 81 ? 8.028 2.415 -14.004 1.00 73.12 81 ASP A O 1
ATOM 688 N N . GLU A 1 82 ? 9.597 2.714 -12.442 1.00 77.50 82 GLU A N 1
ATOM 689 C CA . GLU A 1 82 ? 10.415 3.618 -13.261 1.00 77.50 82 GLU A CA 1
ATOM 690 C C . GLU A 1 82 ? 11.135 2.901 -14.409 1.00 77.50 82 GLU A C 1
ATOM 692 O O . GLU A 1 82 ? 11.336 3.485 -15.473 1.00 77.50 82 GLU A O 1
ATOM 697 N N . LYS A 1 83 ? 11.508 1.626 -14.244 1.00 77.19 83 LYS A N 1
ATOM 698 C CA . LYS A 1 83 ? 12.246 0.861 -15.268 1.00 77.19 83 LYS A CA 1
ATOM 699 C C . LYS A 1 83 ? 11.514 0.739 -16.616 1.00 77.19 83 LYS A C 1
ATOM 701 O O . LYS A 1 83 ? 12.130 1.074 -17.628 1.00 77.19 83 LYS A O 1
ATOM 706 N N . PRO A 1 84 ? 10.241 0.297 -16.682 1.00 79.75 84 PRO A N 1
ATOM 707 C CA . PRO A 1 84 ? 9.524 0.220 -17.956 1.00 79.75 84 PRO A CA 1
ATOM 708 C C . PRO A 1 84 ? 9.287 1.602 -18.580 1.00 79.75 84 PRO A C 1
ATOM 710 O O . PRO A 1 84 ? 9.360 1.736 -19.798 1.00 79.75 84 PRO A O 1
ATOM 713 N N . MET A 1 85 ? 9.075 2.644 -17.770 1.00 80.94 85 MET A N 1
ATOM 714 C CA . MET A 1 85 ? 8.926 4.008 -18.288 1.00 80.94 85 MET A CA 1
ATOM 715 C C . MET A 1 85 ? 10.231 4.579 -18.839 1.00 80.94 85 MET A C 1
ATOM 717 O O . MET A 1 85 ? 10.229 5.214 -19.891 1.00 80.94 85 MET A O 1
ATOM 721 N N . THR A 1 86 ? 11.351 4.302 -18.174 1.00 83.31 86 THR A N 1
ATOM 722 C CA . THR A 1 86 ? 12.682 4.693 -18.652 1.00 83.31 86 THR A CA 1
ATOM 723 C C . THR A 1 86 ? 13.010 3.985 -19.964 1.00 83.31 86 THR A C 1
ATOM 725 O O . THR A 1 86 ? 13.509 4.621 -20.885 1.00 83.31 86 THR A O 1
ATOM 728 N N . PHE A 1 87 ? 12.666 2.698 -20.089 1.00 85.38 87 PHE A N 1
ATOM 729 C CA . PHE A 1 87 ? 12.813 1.947 -21.336 1.00 85.38 87 PHE A CA 1
ATOM 730 C C . PHE A 1 87 ? 12.022 2.590 -22.487 1.00 85.38 87 PHE A C 1
ATOM 732 O O . PHE A 1 87 ? 12.609 2.940 -23.506 1.00 85.38 87 PHE A O 1
ATOM 739 N N . LEU A 1 88 ? 10.723 2.855 -22.294 1.00 86.44 88 LEU A N 1
ATOM 740 C CA . LEU A 1 88 ? 9.886 3.517 -23.306 1.00 86.44 88 LEU A CA 1
ATOM 741 C C . LEU A 1 88 ? 10.403 4.912 -23.680 1.00 86.44 88 LEU A C 1
ATOM 743 O O . LEU A 1 88 ? 10.373 5.291 -24.850 1.00 86.44 88 LEU A O 1
ATOM 747 N N . TYR A 1 89 ? 10.875 5.679 -22.695 1.00 87.69 89 TYR A N 1
ATOM 748 C CA . TYR A 1 89 ? 11.450 7.001 -22.923 1.00 87.69 89 TYR A CA 1
ATOM 749 C C . TYR A 1 89 ? 12.712 6.926 -23.784 1.00 87.69 89 TYR A C 1
ATOM 751 O O . TYR A 1 89 ? 12.845 7.687 -24.740 1.00 87.69 89 TYR A O 1
ATOM 759 N N . VAL A 1 90 ? 13.618 5.998 -23.475 1.00 90.06 90 VAL A N 1
ATOM 760 C CA . VAL A 1 90 ? 14.884 5.838 -24.193 1.00 90.06 90 VAL A CA 1
ATOM 761 C C . VAL A 1 90 ? 14.650 5.332 -25.618 1.00 90.06 90 VAL A C 1
ATOM 763 O O . VAL A 1 90 ? 15.185 5.927 -26.552 1.00 90.06 90 VAL A O 1
ATOM 766 N N . THR A 1 91 ? 13.788 4.329 -25.807 1.00 88.31 91 THR A N 1
ATOM 767 C CA . THR A 1 91 ? 13.374 3.863 -27.141 1.00 88.31 91 THR A CA 1
ATOM 768 C C . THR A 1 91 ? 12.771 5.004 -27.961 1.00 88.31 91 THR A C 1
ATOM 770 O O . THR A 1 91 ? 13.150 5.197 -29.111 1.00 88.31 91 THR A O 1
ATOM 773 N N . LYS A 1 92 ? 11.892 5.824 -27.367 1.00 88.00 92 LYS A N 1
ATOM 774 C CA . LYS A 1 92 ? 11.235 6.937 -28.072 1.00 88.00 92 LYS A CA 1
ATOM 775 C C . LYS A 1 92 ? 12.172 8.106 -28.389 1.00 88.00 92 LYS A C 1
ATOM 777 O O . LYS A 1 92 ? 12.041 8.713 -29.445 1.00 88.00 92 LYS A O 1
ATOM 782 N N . MET A 1 93 ? 13.047 8.485 -27.460 1.00 90.69 93 MET A N 1
ATOM 783 C CA . MET A 1 93 ? 13.885 9.682 -27.596 1.00 90.69 93 MET A CA 1
ATOM 784 C C . MET A 1 93 ? 15.135 9.420 -28.439 1.00 90.69 93 MET A C 1
ATOM 786 O O . MET A 1 93 ? 15.571 10.300 -29.177 1.00 90.69 93 MET A O 1
ATOM 790 N N . PHE A 1 94 ? 15.710 8.222 -28.331 1.00 90.25 94 PHE A N 1
ATOM 791 C CA . PHE A 1 94 ? 16.955 7.863 -29.010 1.00 90.25 94 PHE A CA 1
ATOM 792 C C . PHE A 1 94 ? 16.744 6.945 -30.223 1.00 90.25 94 PHE A C 1
ATOM 794 O O . PHE A 1 94 ? 17.733 6.579 -30.850 1.00 90.25 94 PHE A O 1
ATOM 801 N N . ASN A 1 95 ? 15.493 6.595 -30.569 1.00 84.94 95 ASN A N 1
ATOM 802 C CA . ASN A 1 95 ? 15.154 5.605 -31.607 1.00 84.94 95 ASN A CA 1
ATOM 803 C C . ASN A 1 95 ? 15.969 4.314 -31.453 1.00 84.94 95 ASN A C 1
ATOM 805 O O . ASN A 1 95 ? 16.512 3.775 -32.416 1.00 84.94 95 ASN A O 1
ATOM 809 N N . TRP A 1 96 ? 16.119 3.870 -30.206 1.00 71.56 96 TRP A N 1
ATOM 810 C CA . TRP A 1 96 ? 16.838 2.644 -29.898 1.00 71.56 96 TRP A CA 1
ATOM 811 C C . TRP A 1 96 ? 15.873 1.475 -30.127 1.00 71.56 96 TRP A C 1
ATOM 813 O O . TRP A 1 96 ? 15.018 1.227 -29.272 1.00 71.56 96 TRP A O 1
ATOM 823 N N . ASP A 1 97 ? 15.963 0.851 -31.306 1.00 63.75 97 ASP A N 1
ATOM 824 C CA . ASP A 1 97 ? 15.283 -0.412 -31.648 1.00 63.75 97 ASP A CA 1
ATOM 825 C C . ASP A 1 97 ? 15.837 -1.594 -30.833 1.00 63.75 97 ASP A C 1
ATOM 827 O O . ASP A 1 97 ? 17.083 -1.721 -30.729 1.00 63.75 97 ASP A O 1
#

Secondary structure (DSSP, 8-state):
-HHHHHHHHHHHHHHHHHHS-S-SSTT---GGG-S-HHHHHS-HHHHHHHHHHHHS--STTHHHHHHHHHHHHHHHHHHHTHHHHHHHHHHHHH---

pLDDT: mean 82.55, std 9.49, range [63.75, 96.0]

Foldseek 3Di:
DVVVVVVVVVVVVVCCVVPPDPDPDPLDDPPVPDPDPCCSVVVVVVVVVVVCVLCDDDPPPVSVVSVVVVVVVVVVVVVVPVVVVVVVVCCVPVVPD